Protein AF-A0A7X0E1G6-F1 (afdb_monomer)

Radius of gyration: 12.81 Å; Cα contacts (8 Å, |Δi|>4): 187; chains: 1; bounding box: 29×37×30 Å

Foldseek 3Di:
DKWKWFFADWDADVPPAIKTKIFTPDPPDDDAADQQKDKQNFGWDSDKDQDQDADPVRHGRPRIIMIHGPDHDDVPPDDGRDMIMTDHDPD

Sequence (91 aa):
MELTFEIMHVFHLHNRGQFILARLLDDGLDFELKDSAELGGIPIYNYIDMPRLLDDNNEQRLDVFIFRPLKPMQEGSFAQGQRVELILPNK

Nearest PDB structures (foldseek):
  1jny-assembly1_A  TM=6.053E-01  e=1.363E-01  Saccharolobus solfataricus
  2b7c-assembly1_A  TM=6.031E-01  e=2.104E-01  Saccharomyces cerevisiae
  5lzd-assembly1_z  TM=5.459E-01  e=4.035E-01  Escherichia coli
  4c0s-assembly1_A  TM=6.364E-01  e=1.747E+00  Oryctolagus cuniculus
  2cnd-assembly1_A  TM=4.771E-01  e=5.014E-01  Zea mays

Secondary structure (DSSP, 8-state):
-EEEEEEEEEEEETTTEEEEEEEE-STT------TT-EETTEEEEEEEE----B-TTS-B-TTEEEEEESSPPPTTSS-TT-EEEEE----

Solvent-accessible surface area (backbone atoms only — not comparable to full-atom values): 5448 Å² total; per-residue (Å²): 84,78,44,47,28,32,29,64,44,77,50,72,46,90,98,74,45,60,37,37,35,30,31,58,67,59,82,93,65,88,84,76,80,42,81,78,19,22,50,64,84,40,51,30,47,74,45,77,44,72,57,98,42,64,47,99,84,72,44,76,42,84,49,38,37,37,38,32,56,68,58,91,75,61,89,76,76,71,54,71,72,38,75,35,44,37,44,39,73,80,127

Mean predicted aligned error: 3.95 Å

Structure (mmCIF, N/CA/C/O backbone):
data_AF-A0A7X0E1G6-F1
#
_entry.id   AF-A0A7X0E1G6-F1
#
loop_
_atom_site.group_PDB
_atom_site.id
_atom_site.type_symbol
_atom_site.label_atom_id
_atom_site.label_alt_id
_atom_site.label_comp_id
_atom_site.label_asym_id
_atom_site.label_entity_id
_atom_site.label_seq_id
_atom_site.pdbx_PDB_ins_code
_atom_site.Cartn_x
_atom_site.Cartn_y
_atom_site.Cartn_z
_atom_site.occupancy
_atom_site.B_iso_or_equiv
_atom_site.auth_seq_id
_atom_site.auth_comp_id
_atom_site.auth_asym_id
_atom_site.auth_atom_id
_atom_site.pdbx_PDB_model_num
ATOM 1 N N . MET A 1 1 ? -4.966 12.809 5.112 1.00 87.44 1 MET A N 1
ATOM 2 C CA . MET A 1 1 ? -5.155 11.695 6.075 1.00 87.44 1 MET A CA 1
ATOM 3 C C . MET A 1 1 ? -3.877 10.881 6.101 1.00 87.44 1 MET A C 1
ATOM 5 O O . MET A 1 1 ? -3.222 10.818 5.069 1.00 87.44 1 MET A O 1
ATOM 9 N N . GLU A 1 2 ? -3.522 10.315 7.247 1.00 91.62 2 GLU A N 1
ATOM 10 C CA . GLU A 1 2 ? -2.303 9.527 7.434 1.00 91.62 2 GLU A CA 1
ATOM 11 C C . GLU A 1 2 ? -2.686 8.163 8.007 1.00 91.62 2 GLU A C 1
ATOM 13 O O . GLU A 1 2 ? -3.519 8.104 8.911 1.00 91.6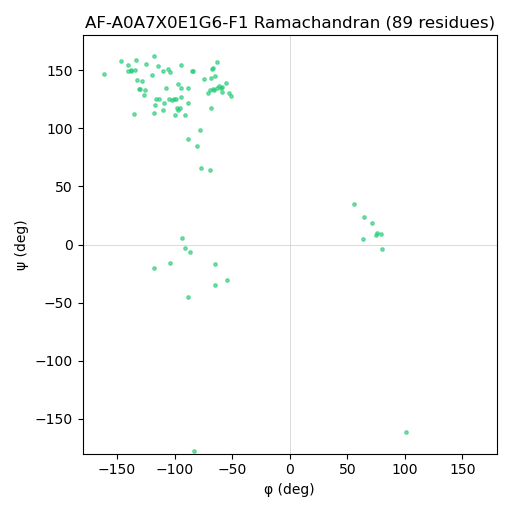2 2 GLU A O 1
ATOM 18 N N . LEU A 1 3 ? -2.141 7.095 7.426 1.00 94.88 3 LEU A N 1
ATOM 19 C CA . LEU A 1 3 ? -2.364 5.712 7.848 1.00 94.88 3 LEU A CA 1
ATOM 20 C C . LEU A 1 3 ? -1.029 4.985 7.945 1.00 94.88 3 LEU A C 1
ATOM 22 O O . LEU A 1 3 ? -0.164 5.148 7.090 1.00 94.88 3 LEU A O 1
ATOM 26 N N . THR A 1 4 ? -0.874 4.135 8.942 1.00 96.94 4 THR A N 1
ATOM 27 C CA . THR A 1 4 ? 0.341 3.383 9.212 1.00 96.94 4 THR A CA 1
ATOM 28 C C . THR A 1 4 ? 0.260 2.013 8.566 1.00 96.94 4 THR A C 1
ATOM 30 O O . THR A 1 4 ? -0.657 1.232 8.817 1.00 96.94 4 THR A O 1
ATOM 33 N N . PHE A 1 5 ? 1.279 1.687 7.783 1.00 97.00 5 PHE A N 1
ATOM 34 C CA . PHE A 1 5 ? 1.451 0.389 7.159 1.00 97.00 5 PHE A CA 1
ATOM 35 C C . PHE A 1 5 ? 2.753 -0.268 7.611 1.00 97.00 5 PHE A C 1
ATOM 37 O O . PHE A 1 5 ? 3.767 0.396 7.804 1.00 97.00 5 PHE A O 1
ATOM 44 N N . GLU A 1 6 ? 2.751 -1.590 7.725 1.00 97.62 6 GLU A N 1
ATOM 45 C CA . GLU A 1 6 ? 3.948 -2.412 7.852 1.00 97.62 6 GLU A CA 1
ATOM 46 C C . GLU A 1 6 ? 4.266 -3.075 6.513 1.00 97.62 6 GLU A C 1
ATOM 48 O O . GLU A 1 6 ? 3.440 -3.789 5.941 1.00 97.62 6 GLU A O 1
ATOM 53 N N . ILE A 1 7 ? 5.478 -2.868 6.009 1.00 98.00 7 ILE A N 1
ATOM 54 C CA . ILE A 1 7 ? 5.940 -3.493 4.776 1.00 98.00 7 ILE A CA 1
ATOM 55 C C . ILE A 1 7 ? 6.107 -4.992 5.007 1.00 98.00 7 ILE A C 1
ATOM 57 O O . ILE A 1 7 ? 6.949 -5.431 5.787 1.00 98.00 7 ILE A O 1
ATOM 61 N N . MET A 1 8 ? 5.339 -5.793 4.278 1.00 96.88 8 MET A N 1
ATOM 62 C CA . MET A 1 8 ? 5.467 -7.246 4.309 1.00 96.88 8 MET A CA 1
ATOM 63 C C . MET A 1 8 ? 6.487 -7.719 3.281 1.00 96.88 8 MET A C 1
ATOM 65 O O . MET A 1 8 ? 7.327 -8.564 3.579 1.00 96.88 8 MET A O 1
ATOM 69 N N . HIS A 1 9 ? 6.413 -7.186 2.059 1.00 95.56 9 HIS A N 1
ATOM 70 C CA . HIS A 1 9 ? 7.289 -7.608 0.976 1.00 95.56 9 HIS A CA 1
ATOM 71 C C . HIS A 1 9 ? 7.337 -6.581 -0.158 1.00 95.56 9 HIS A C 1
ATOM 73 O O . HIS A 1 9 ? 6.331 -5.955 -0.482 1.00 95.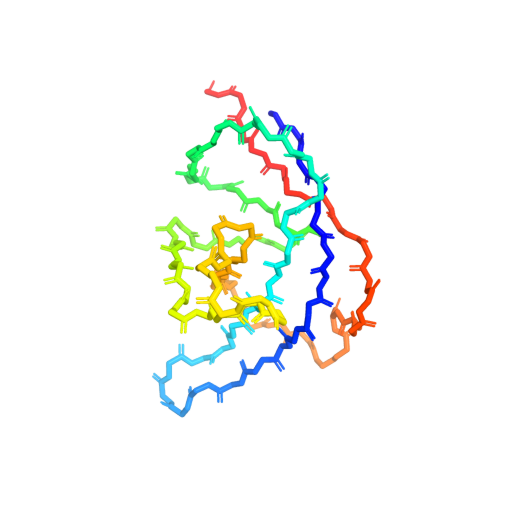56 9 HIS A O 1
ATOM 79 N N . VAL A 1 10 ? 8.487 -6.460 -0.820 1.00 95.31 10 VAL A N 1
ATOM 80 C CA . VAL A 1 10 ? 8.614 -5.744 -2.096 1.00 95.31 10 VAL A CA 1
ATOM 81 C C . VAL A 1 10 ? 9.018 -6.757 -3.150 1.00 95.31 10 VAL A C 1
ATOM 83 O O . VAL A 1 10 ? 10.018 -7.451 -2.990 1.00 95.31 10 VAL A O 1
ATOM 86 N N . PHE A 1 11 ? 8.248 -6.844 -4.230 1.00 93.88 11 PHE A N 1
ATOM 87 C CA . PHE A 1 11 ? 8.484 -7.817 -5.293 1.00 93.88 11 PHE A CA 1
ATOM 88 C C . PHE A 1 11 ? 8.408 -7.174 -6.672 1.00 93.88 11 PHE A C 1
ATOM 90 O O . PHE A 1 11 ? 7.821 -6.109 -6.866 1.00 93.88 11 PHE A O 1
ATOM 97 N N . HIS A 1 12 ? 9.025 -7.836 -7.648 1.00 93.75 12 HIS A N 1
ATOM 98 C CA . HIS A 1 12 ? 9.020 -7.415 -9.040 1.00 93.75 12 HIS A CA 1
ATOM 99 C C . HIS A 1 12 ? 8.254 -8.431 -9.883 1.00 93.75 12 HIS A C 1
ATOM 101 O O . HIS A 1 12 ? 8.582 -9.616 -9.894 1.00 93.75 12 HIS A O 1
ATOM 107 N N . LEU A 1 13 ? 7.256 -7.961 -10.627 1.00 91.12 13 L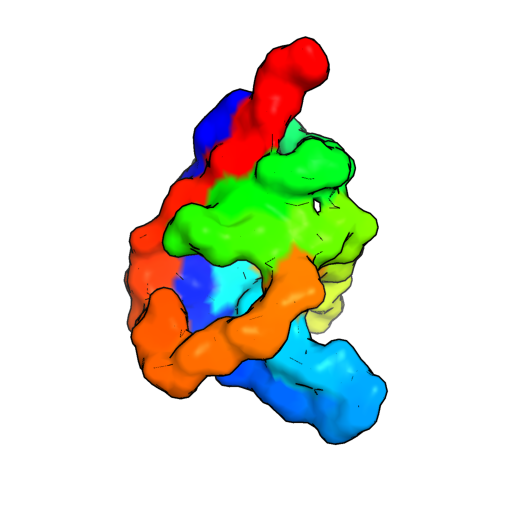EU A N 1
ATOM 108 C CA . LEU A 1 13 ? 6.585 -8.764 -11.639 1.00 91.12 13 LEU A CA 1
ATOM 109 C C . LEU A 1 13 ? 7.161 -8.419 -13.009 1.00 91.12 13 LEU A C 1
ATOM 111 O O . LEU A 1 13 ? 7.144 -7.257 -13.429 1.00 91.12 13 LEU A O 1
ATOM 115 N N . HIS A 1 14 ? 7.634 -9.446 -13.716 1.00 88.62 14 HIS A N 1
ATOM 116 C CA . HIS A 1 14 ? 8.202 -9.306 -15.052 1.00 88.62 14 HIS A CA 1
ATOM 117 C C . HIS A 1 14 ? 7.239 -8.529 -15.969 1.00 88.62 14 HIS A C 1
ATOM 119 O O . HIS A 1 14 ? 6.048 -8.840 -16.044 1.00 88.62 14 HIS A O 1
ATOM 125 N N . ASN A 1 15 ? 7.747 -7.483 -16.629 1.00 88.94 15 ASN 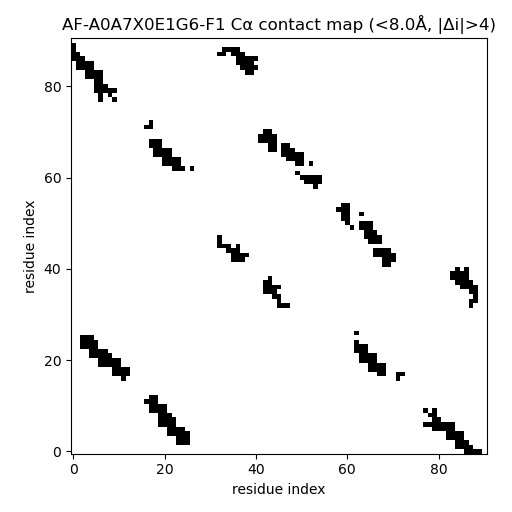A N 1
ATOM 126 C CA . ASN A 1 15 ? 7.004 -6.545 -17.490 1.00 88.94 15 ASN A CA 1
ATOM 127 C C . ASN A 1 15 ? 5.915 -5.686 -16.814 1.00 88.94 15 ASN 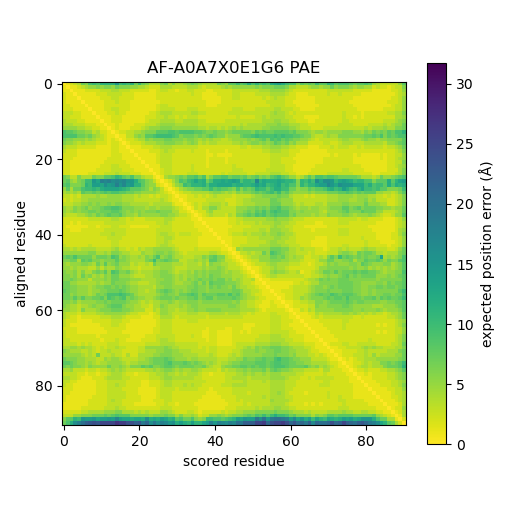A C 1
ATOM 129 O O . ASN A 1 15 ? 5.225 -4.940 -17.506 1.00 88.94 15 ASN A O 1
ATOM 133 N N . ARG A 1 16 ? 5.744 -5.744 -15.486 1.00 87.75 16 ARG A N 1
ATOM 134 C CA . ARG A 1 16 ? 4.753 -4.922 -14.757 1.00 87.75 16 ARG A CA 1
ATOM 135 C C . ARG A 1 16 ? 5.374 -3.960 -13.746 1.00 87.75 16 ARG A C 1
ATOM 137 O O . ARG A 1 16 ? 4.752 -2.945 -13.424 1.00 87.75 16 ARG A O 1
ATOM 144 N N . GLY A 1 17 ? 6.608 -4.225 -13.323 1.00 92.31 17 GLY A N 1
ATOM 145 C CA . GLY A 1 17 ? 7.368 -3.363 -12.423 1.00 92.31 17 GLY A CA 1
ATOM 146 C C . GLY A 1 17 ? 7.360 -3.855 -10.979 1.00 92.31 17 GLY A C 1
ATOM 147 O O . GLY A 1 17 ? 7.117 -5.031 -10.709 1.00 92.31 17 GLY A O 1
ATOM 148 N N . GLN A 1 18 ? 7.690 -2.946 -10.063 1.00 94.81 18 GLN A N 1
ATOM 149 C CA . GLN A 1 18 ? 7.742 -3.216 -8.628 1.00 94.81 18 GLN A CA 1
ATOM 150 C C . GLN A 1 18 ? 6.361 -3.061 -7.989 1.00 94.81 18 GLN A C 1
ATOM 152 O O . GLN A 1 18 ? 5.554 -2.246 -8.433 1.00 94.81 18 GLN A O 1
ATOM 157 N N . PHE A 1 19 ? 6.124 -3.831 -6.935 1.00 95.81 19 PHE A N 1
ATOM 158 C CA . PHE A 1 19 ? 4.925 -3.797 -6.111 1.00 95.81 19 PHE A CA 1
ATOM 159 C C . PHE A 1 19 ? 5.314 -3.902 -4.641 1.00 95.81 19 PHE A C 1
ATOM 161 O O . PHE A 1 19 ? 6.320 -4.527 -4.295 1.00 95.81 19 PHE A O 1
ATOM 168 N N . ILE A 1 20 ? 4.508 -3.278 -3.791 1.00 96.94 20 ILE A N 1
ATOM 169 C CA . ILE A 1 20 ? 4.714 -3.214 -2.348 1.00 96.94 20 ILE A CA 1
ATOM 170 C C . ILE A 1 20 ? 3.520 -3.897 -1.697 1.00 96.94 20 ILE A C 1
ATOM 172 O O . ILE A 1 20 ? 2.401 -3.409 -1.806 1.00 96.94 20 ILE A O 1
ATOM 176 N N . LEU A 1 21 ? 3.757 -5.028 -1.046 1.00 96.75 21 LEU A N 1
ATOM 177 C CA . LEU A 1 21 ? 2.787 -5.684 -0.182 1.00 96.75 21 LEU A CA 1
ATOM 178 C C . LEU A 1 21 ? 2.949 -5.116 1.226 1.00 96.75 21 LEU A C 1
ATOM 180 O O . LEU A 1 21 ? 4.034 -5.217 1.808 1.00 96.75 21 LEU A O 1
ATOM 184 N N . ALA A 1 22 ? 1.887 -4.542 1.774 1.00 96.88 22 ALA A N 1
ATOM 185 C CA . ALA A 1 22 ? 1.915 -3.942 3.096 1.00 96.88 22 ALA A CA 1
ATOM 186 C C . ALA A 1 22 ? 0.630 -4.225 3.875 1.00 96.88 22 ALA A C 1
ATOM 188 O O . ALA A 1 22 ? -0.446 -4.369 3.299 1.00 96.88 22 ALA A O 1
ATOM 189 N N . ARG A 1 23 ? 0.767 -4.301 5.195 1.00 95.56 23 ARG A N 1
ATOM 190 C CA . ARG A 1 23 ? -0.319 -4.499 6.149 1.00 95.56 23 ARG A CA 1
ATOM 191 C C . ARG A 1 23 ? -0.693 -3.167 6.789 1.00 95.56 23 ARG A C 1
ATOM 193 O O . ARG A 1 23 ? 0.180 -2.538 7.373 1.00 95.56 23 ARG A O 1
ATOM 200 N N . LEU A 1 24 ? -1.954 -2.766 6.724 1.00 95.25 24 LEU A N 1
ATOM 201 C CA . LEU A 1 24 ? -2.507 -1.653 7.491 1.00 95.25 24 LEU A CA 1
ATOM 202 C C . LEU A 1 24 ? -2.475 -1.996 8.987 1.00 95.25 24 LEU A C 1
ATOM 204 O O . LEU A 1 24 ? -2.849 -3.099 9.374 1.00 95.25 24 LEU A O 1
ATOM 208 N N . LEU A 1 25 ? -2.003 -1.065 9.815 1.00 94.69 25 LEU A N 1
ATOM 209 C CA . LEU A 1 25 ? -1.955 -1.217 11.274 1.00 94.69 25 LEU A CA 1
ATOM 210 C C . LEU A 1 25 ? -3.053 -0.427 11.996 1.00 94.69 25 LEU A C 1
ATOM 212 O O . LEU A 1 25 ? -3.297 -0.676 13.174 1.00 94.69 25 LEU A O 1
ATOM 216 N N . ASP A 1 26 ? -3.687 0.528 11.315 1.00 88.25 26 ASP A N 1
ATOM 217 C CA . ASP A 1 26 ? -4.788 1.310 11.873 1.00 88.25 26 ASP A CA 1
ATOM 218 C C . ASP A 1 26 ? -6.122 0.602 11.617 1.00 88.25 26 ASP A C 1
ATOM 220 O O . ASP A 1 26 ? -6.770 0.790 10.584 1.00 88.25 26 ASP A O 1
ATOM 224 N N . ASP A 1 27 ? -6.519 -0.240 12.569 1.00 74.31 27 ASP A N 1
ATOM 225 C CA . ASP A 1 27 ? -7.773 -0.988 12.506 1.00 74.31 27 ASP A CA 1
ATOM 226 C C . ASP A 1 27 ? -8.995 -0.055 12.408 1.00 74.31 27 ASP A C 1
ATOM 228 O O . ASP A 1 27 ? -9.135 0.920 13.150 1.00 74.31 27 ASP A O 1
ATOM 232 N N . GLY A 1 28 ? -9.930 -0.398 11.517 1.00 70.25 28 GLY A N 1
ATOM 233 C CA . GLY A 1 28 ? -11.242 0.251 11.423 1.00 70.25 28 GLY A CA 1
ATOM 234 C C . GLY A 1 28 ? -11.275 1.600 10.696 1.00 70.25 28 GLY A C 1
ATOM 235 O O . GLY A 1 28 ? -12.310 2.267 10.735 1.00 70.25 28 GLY A O 1
ATOM 236 N N . LEU A 1 29 ? -10.185 2.009 10.036 1.00 78.25 29 LEU A N 1
ATOM 237 C CA . LEU A 1 29 ? -10.171 3.202 9.189 1.00 78.25 29 LEU A CA 1
ATOM 238 C C . LEU A 1 29 ? -10.372 2.849 7.714 1.00 78.25 29 LEU A C 1
ATOM 240 O O . LEU A 1 29 ? -9.518 2.236 7.075 1.00 78.25 29 LEU A O 1
ATOM 244 N N . ASP A 1 30 ? -11.489 3.314 7.160 1.00 84.25 30 ASP A N 1
ATOM 245 C CA . ASP A 1 30 ? -11.728 3.280 5.722 1.00 84.25 30 ASP A CA 1
ATOM 246 C C . ASP A 1 30 ? -10.885 4.343 5.012 1.00 84.25 30 ASP A C 1
ATOM 248 O O . ASP A 1 30 ? -10.735 5.477 5.482 1.00 84.25 30 ASP A O 1
ATOM 252 N N . PHE A 1 31 ? -10.378 4.003 3.828 1.00 89.50 31 PHE A N 1
ATOM 253 C CA . PHE A 1 31 ? -9.659 4.951 2.992 1.00 89.50 31 PHE A CA 1
ATOM 254 C C . PHE A 1 31 ? -9.859 4.708 1.506 1.00 89.50 31 PHE A C 1
ATOM 256 O O . PHE A 1 31 ? -10.186 3.616 1.051 1.00 89.50 31 PHE A O 1
ATOM 263 N N . GLU A 1 32 ? -9.620 5.766 0.742 1.00 88.69 32 GLU A N 1
ATOM 264 C CA . GLU A 1 32 ? -9.630 5.751 -0.712 1.00 88.69 32 GLU A CA 1
ATOM 265 C C . GLU A 1 32 ? -8.296 6.323 -1.194 1.00 88.69 32 GLU A C 1
ATOM 267 O O . GLU A 1 32 ? -7.885 7.407 -0.757 1.00 88.69 32 GLU A O 1
ATOM 272 N N . LEU A 1 33 ? -7.613 5.602 -2.087 1.00 89.06 33 LEU A N 1
ATOM 273 C CA . LEU A 1 33 ? -6.440 6.144 -2.760 1.00 89.06 33 LEU A CA 1
ATOM 274 C C . LEU A 1 33 ? -6.866 7.254 -3.722 1.00 89.06 33 LEU A C 1
ATOM 276 O O . LEU A 1 33 ? -7.789 7.108 -4.522 1.00 89.06 33 LEU A O 1
ATOM 280 N N . LYS A 1 34 ? -6.152 8.373 -3.652 1.00 86.94 34 LYS A N 1
ATOM 281 C CA . LYS A 1 34 ? -6.321 9.515 -4.550 1.00 86.94 34 LYS A CA 1
ATOM 282 C C . LYS A 1 34 ? -5.039 9.745 -5.329 1.00 86.94 34 LYS A C 1
ATOM 284 O O . LYS A 1 34 ? -3.968 9.284 -4.930 1.00 86.94 34 LYS A O 1
ATOM 289 N N . ASP A 1 35 ? -5.150 10.493 -6.419 1.00 85.06 35 ASP A N 1
ATOM 290 C CA . ASP A 1 35 ? -3.978 10.963 -7.148 1.00 85.06 35 ASP A CA 1
ATOM 291 C C . ASP A 1 35 ? -3.045 11.721 -6.198 1.00 85.06 35 ASP A C 1
ATOM 293 O O . ASP A 1 35 ? -3.498 12.510 -5.369 1.00 85.06 35 ASP A O 1
ATOM 297 N N . SER A 1 36 ? -1.737 11.504 -6.342 1.00 88.94 36 SER A N 1
ATOM 298 C CA . SER A 1 36 ? -0.693 12.059 -5.460 1.00 88.94 36 SER A CA 1
ATOM 299 C C . SER A 1 36 ? -0.624 11.448 -4.053 1.00 88.94 36 SER A C 1
ATOM 301 O O . SER A 1 36 ? -0.037 12.055 -3.163 1.00 88.94 36 SER A O 1
ATOM 303 N N . ALA A 1 37 ? -1.196 10.261 -3.830 1.00 94.06 37 ALA A N 1
ATOM 304 C CA . ALA A 1 37 ? -0.916 9.494 -2.618 1.00 94.06 37 ALA A CA 1
ATOM 305 C C . ALA A 1 37 ? 0.556 9.046 -2.563 1.00 94.06 37 ALA A C 1
ATOM 307 O O . ALA A 1 37 ? 1.158 8.698 -3.587 1.00 94.06 37 ALA A O 1
ATOM 308 N N . GLU A 1 38 ? 1.120 9.013 -1.357 1.00 95.81 38 GLU A N 1
ATOM 309 C CA . GLU A 1 38 ? 2.507 8.608 -1.115 1.00 95.81 38 GLU A CA 1
ATOM 310 C C . GLU A 1 38 ? 2.584 7.576 0.008 1.00 95.81 38 GLU A C 1
ATOM 312 O O . GLU A 1 38 ? 1.983 7.767 1.059 1.00 95.81 38 GLU A O 1
ATOM 317 N N . LEU A 1 39 ? 3.352 6.503 -0.190 1.00 96.38 39 LEU A N 1
ATOM 318 C CA . LEU A 1 39 ? 3.646 5.504 0.837 1.00 96.38 39 LEU A CA 1
ATOM 319 C C . LEU A 1 39 ? 5.117 5.626 1.236 1.00 96.38 39 LEU A C 1
ATOM 321 O O . LEU A 1 39 ? 5.994 5.425 0.400 1.00 96.38 39 LEU A O 1
ATOM 325 N N . GLY A 1 40 ? 5.403 5.984 2.487 1.00 95.44 40 GLY A N 1
ATOM 326 C CA . GLY A 1 40 ? 6.768 6.210 2.972 1.00 95.44 40 GLY A CA 1
ATOM 327 C C . GLY A 1 40 ? 7.532 7.259 2.155 1.00 95.44 40 GLY A C 1
ATOM 328 O O . GLY A 1 40 ? 8.724 7.090 1.906 1.00 95.44 40 GLY A O 1
ATOM 329 N N . GLY A 1 41 ? 6.834 8.291 1.668 1.00 94.69 41 GLY A N 1
ATOM 330 C CA . GLY A 1 41 ? 7.386 9.320 0.777 1.00 94.69 41 GLY A CA 1
ATOM 331 C C . GLY A 1 41 ? 7.605 8.871 -0.674 1.00 94.69 41 GLY A C 1
ATOM 332 O O . GLY A 1 41 ? 8.212 9.598 -1.460 1.00 94.69 41 GLY A O 1
ATOM 333 N N . ILE A 1 42 ? 7.143 7.675 -1.057 1.00 95.19 42 ILE A N 1
ATOM 334 C CA . ILE A 1 42 ? 7.173 7.196 -2.441 1.00 95.19 42 ILE A CA 1
ATOM 335 C C . ILE A 1 42 ? 5.802 7.427 -3.076 1.00 95.19 42 ILE A C 1
ATOM 337 O O . ILE A 1 42 ? 4.829 6.806 -2.643 1.00 95.19 42 ILE A O 1
ATOM 341 N N . PRO A 1 43 ? 5.705 8.248 -4.137 1.00 95.00 43 PRO A N 1
ATOM 342 C CA . PRO A 1 43 ? 4.463 8.414 -4.875 1.00 95.00 43 PRO A CA 1
ATOM 343 C C . PRO A 1 43 ? 3.989 7.082 -5.444 1.00 95.00 43 PRO A C 1
ATOM 345 O O . PRO A 1 43 ? 4.758 6.368 -6.096 1.00 95.00 43 PRO A O 1
ATOM 348 N N . ILE A 1 44 ? 2.718 6.765 -5.232 1.00 95.31 44 ILE A N 1
ATOM 349 C CA . ILE A 1 44 ? 2.075 5.547 -5.724 1.00 95.31 44 ILE A CA 1
ATOM 350 C C . ILE A 1 44 ? 0.996 5.892 -6.751 1.00 95.31 44 ILE A C 1
ATOM 352 O O . ILE A 1 44 ? 0.435 6.987 -6.763 1.00 95.31 44 ILE A O 1
ATOM 356 N N . TYR A 1 45 ? 0.719 4.957 -7.657 1.00 91.44 45 TYR A N 1
ATOM 357 C CA . TYR A 1 45 ? -0.465 5.042 -8.506 1.00 91.44 45 TYR A CA 1
ATOM 358 C C . TYR A 1 45 ? -1.724 4.978 -7.635 1.00 91.44 45 TYR A C 1
ATOM 360 O O . TYR A 1 45 ? -1.705 4.360 -6.569 1.00 91.44 45 TYR A O 1
ATOM 368 N N . ASN A 1 46 ? -2.842 5.505 -8.145 1.00 88.00 46 ASN A N 1
ATOM 369 C CA . ASN A 1 46 ? -4.172 5.148 -7.651 1.00 88.00 46 ASN A CA 1
ATOM 370 C C . ASN A 1 46 ? -4.506 3.692 -8.045 1.00 88.00 46 ASN A C 1
ATOM 372 O O . ASN A 1 46 ? -5.345 3.407 -8.897 1.00 88.00 46 ASN A O 1
ATOM 376 N N . TYR A 1 47 ? -3.717 2.774 -7.501 1.00 83.94 47 TYR A N 1
ATOM 377 C CA . TYR A 1 47 ? -3.775 1.340 -7.682 1.00 83.94 47 TYR A CA 1
ATOM 378 C C . TYR A 1 47 ? -3.615 0.733 -6.298 1.00 83.94 47 TYR A C 1
ATOM 380 O O . TYR A 1 47 ? -2.544 0.819 -5.691 1.00 83.94 47 TYR A O 1
ATOM 388 N N . ILE A 1 48 ? -4.689 0.115 -5.835 1.00 86.56 48 ILE A N 1
ATOM 389 C CA . ILE A 1 48 ? -4.701 -0.725 -4.654 1.00 86.56 48 ILE A CA 1
ATOM 390 C C . ILE A 1 48 ? -5.376 -2.031 -5.024 1.00 86.56 48 ILE A C 1
ATOM 392 O O . ILE A 1 48 ? -6.408 -2.038 -5.695 1.00 86.56 48 ILE A O 1
ATOM 396 N N . ASP A 1 49 ? -4.763 -3.130 -4.618 1.00 88.69 49 ASP A N 1
ATOM 397 C CA . ASP A 1 49 ? -5.344 -4.457 -4.761 1.00 88.69 49 ASP A CA 1
ATOM 398 C C . ASP A 1 49 ? -5.303 -5.169 -3.411 1.00 88.69 49 ASP A C 1
ATOM 400 O O . ASP A 1 49 ? -4.328 -5.037 -2.665 1.00 88.69 49 ASP A O 1
ATOM 404 N N . MET A 1 50 ? -6.365 -5.904 -3.096 1.00 88.75 50 MET A N 1
ATOM 405 C CA . MET A 1 50 ? -6.452 -6.717 -1.887 1.00 88.75 50 MET A CA 1
ATOM 406 C C . MET A 1 50 ? -6.145 -8.167 -2.268 1.00 88.75 50 MET A C 1
ATOM 408 O O . MET A 1 50 ? -6.925 -8.797 -2.991 1.00 88.75 50 MET A O 1
ATOM 412 N N . PRO A 1 51 ? -5.010 -8.728 -1.822 1.00 87.44 51 PRO A N 1
ATOM 413 C CA . PRO A 1 51 ? -4.671 -10.102 -2.124 1.00 87.44 51 PRO A CA 1
ATOM 414 C C . PRO A 1 51 ? -5.639 -11.062 -1.426 1.00 87.44 51 PRO A C 1
ATOM 416 O O . PRO A 1 51 ? -6.126 -10.812 -0.327 1.00 87.44 51 PRO A O 1
ATOM 419 N N . ARG A 1 52 ? -5.851 -12.233 -2.033 1.00 88.69 52 ARG A N 1
ATOM 420 C CA . ARG A 1 52 ? -6.562 -13.355 -1.399 1.00 88.69 52 ARG A CA 1
ATOM 421 C C . ARG A 1 52 ? -5.642 -14.068 -0.409 1.00 88.69 52 ARG A C 1
ATOM 423 O O . ARG A 1 52 ? -5.224 -15.197 -0.657 1.00 88.69 52 ARG A O 1
ATOM 430 N N . LEU A 1 53 ? -5.269 -13.375 0.661 1.00 89.50 53 LEU A N 1
ATOM 431 C CA . LEU A 1 53 ? -4.433 -13.915 1.724 1.00 89.50 53 LEU A CA 1
ATOM 432 C C . LEU A 1 53 ? -5.322 -14.391 2.875 1.00 89.50 53 LEU A C 1
ATOM 434 O O . LEU A 1 53 ? -6.296 -13.722 3.221 1.00 89.50 53 LEU A O 1
ATOM 438 N N . LEU A 1 54 ? -4.990 -15.549 3.441 1.00 91.31 54 LEU A N 1
ATOM 439 C CA . LEU A 1 54 ? -5.635 -16.062 4.644 1.00 91.31 54 LEU A CA 1
ATOM 440 C C . LEU A 1 54 ? -4.712 -15.873 5.849 1.00 91.31 54 LEU A C 1
ATOM 442 O O . LEU A 1 54 ? -3.488 -15.876 5.698 1.00 91.31 54 LEU A O 1
ATOM 446 N N . ASP A 1 55 ? -5.300 -15.666 7.018 1.00 89.62 55 ASP A N 1
ATOM 447 C CA . ASP A 1 55 ? -4.599 -15.639 8.296 1.00 89.62 55 ASP A CA 1
ATOM 448 C C . ASP A 1 55 ? -4.397 -17.061 8.859 1.00 89.62 55 ASP A C 1
ATOM 450 O O . ASP A 1 55 ? -4.774 -18.059 8.236 1.00 89.62 55 ASP A O 1
ATOM 454 N N . ASP A 1 56 ? -3.806 -17.163 10.053 1.00 90.88 56 ASP A N 1
ATOM 455 C CA . ASP A 1 56 ? -3.568 -18.452 10.722 1.00 90.88 56 ASP A CA 1
ATOM 456 C C . ASP A 1 56 ? -4.871 -19.178 11.115 1.00 90.88 56 ASP A C 1
ATOM 458 O O . ASP A 1 56 ? -4.863 -20.387 11.355 1.00 90.88 56 ASP A O 1
ATOM 462 N N . ASN A 1 57 ? -6.000 -18.463 11.142 1.00 93.31 57 ASN A N 1
ATOM 463 C CA . ASN A 1 57 ? -7.335 -18.996 11.403 1.00 93.31 57 ASN A CA 1
ATOM 464 C C . ASN A 1 57 ? -8.091 -19.352 10.113 1.00 93.31 57 ASN A C 1
ATOM 466 O O . ASN A 1 57 ? -9.253 -19.757 10.176 1.00 93.31 57 ASN A O 1
ATOM 470 N N . ASN A 1 58 ? -7.439 -19.248 8.949 1.00 91.06 58 ASN A N 1
ATOM 471 C CA . ASN A 1 58 ? -8.030 -19.475 7.633 1.00 91.06 58 ASN A CA 1
ATOM 472 C C . ASN A 1 58 ? -9.133 -18.449 7.268 1.00 91.06 58 ASN A C 1
ATOM 474 O O . ASN A 1 58 ? -9.991 -18.723 6.423 1.00 91.06 58 ASN A O 1
ATOM 478 N N . GLU A 1 59 ? -9.095 -17.263 7.879 1.00 91.88 59 GLU A N 1
ATOM 479 C CA . GLU A 1 59 ? -9.945 -16.108 7.582 1.00 91.88 59 GLU A CA 1
ATOM 480 C C . GLU A 1 59 ? -9.252 -15.156 6.601 1.00 91.88 59 GLU A C 1
ATOM 482 O O . GLU A 1 59 ? -8.028 -15.119 6.499 1.00 91.88 59 GLU A O 1
ATOM 487 N N . GLN A 1 60 ? -10.023 -14.380 5.835 1.00 90.00 60 GLN A N 1
ATOM 488 C CA . GLN A 1 60 ? -9.447 -13.444 4.864 1.00 90.00 60 GLN A CA 1
ATOM 489 C C . GLN A 1 60 ? -8.769 -12.258 5.557 1.00 90.00 60 GLN A C 1
ATOM 491 O O . GLN A 1 60 ? -9.372 -11.571 6.377 1.00 90.00 60 GLN A O 1
ATOM 496 N N . ARG A 1 61 ? -7.531 -11.973 5.149 1.00 90.06 61 ARG A N 1
ATOM 497 C CA . ARG A 1 61 ? -6.765 -10.793 5.563 1.00 90.06 61 ARG A CA 1
ATOM 498 C C . ARG A 1 61 ? -7.241 -9.568 4.789 1.00 90.06 61 ARG A C 1
ATOM 500 O O . ARG A 1 61 ? -6.845 -9.358 3.645 1.00 90.06 61 ARG A O 1
ATOM 507 N N . LEU A 1 62 ? -8.104 -8.777 5.422 1.00 89.75 62 LEU A N 1
ATOM 508 C CA . LEU A 1 62 ? -8.634 -7.521 4.872 1.00 89.75 62 LEU A CA 1
ATOM 509 C C . LEU A 1 62 ? -7.735 -6.308 5.164 1.00 89.75 62 LEU A C 1
ATOM 511 O O . LEU A 1 62 ? -7.972 -5.218 4.660 1.00 89.75 62 LEU A O 1
ATOM 515 N N . ASP A 1 63 ? -6.699 -6.510 5.971 1.00 92.06 63 ASP A N 1
ATOM 516 C CA . ASP A 1 63 ? -5.697 -5.529 6.379 1.00 92.06 63 ASP A CA 1
ATOM 517 C C . ASP A 1 63 ? -4.481 -5.497 5.440 1.00 92.06 63 ASP A C 1
ATOM 519 O O . ASP A 1 63 ? -3.568 -4.709 5.656 1.00 92.06 63 ASP A O 1
ATOM 523 N N . VAL A 1 64 ? -4.412 -6.354 4.419 1.00 93.88 64 VAL A N 1
ATOM 524 C CA . VAL A 1 64 ? -3.247 -6.451 3.527 1.00 93.88 64 VAL A CA 1
ATOM 525 C C . VAL A 1 64 ? -3.569 -5.867 2.162 1.00 93.88 64 VAL A C 1
ATOM 527 O O . VAL A 1 64 ? -4.599 -6.162 1.566 1.00 93.88 64 VAL A O 1
ATOM 530 N N . PHE A 1 65 ? -2.647 -5.064 1.640 1.00 95.00 65 PHE A N 1
ATOM 531 C CA . PHE A 1 65 ? -2.829 -4.305 0.411 1.00 95.00 65 PHE A CA 1
ATOM 532 C C . PHE A 1 65 ? -1.572 -4.345 -0.458 1.00 95.00 65 PHE A C 1
ATOM 534 O O . PHE A 1 65 ? -0.446 -4.435 0.037 1.00 95.00 65 PHE A O 1
ATOM 541 N N . ILE A 1 66 ? -1.770 -4.265 -1.774 1.00 95.81 66 ILE A N 1
ATOM 542 C CA . ILE A 1 66 ? -0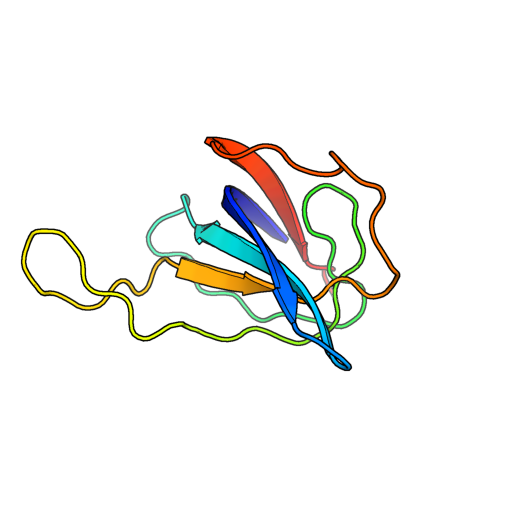.704 -4.139 -2.767 1.00 95.81 66 ILE A CA 1
ATOM 543 C C . ILE A 1 66 ? -0.730 -2.733 -3.358 1.00 95.81 66 ILE A C 1
ATOM 545 O O . ILE A 1 66 ? -1.707 -2.339 -3.994 1.00 95.81 66 ILE A O 1
ATOM 549 N N . PHE A 1 67 ? 0.388 -2.025 -3.231 1.00 96.06 67 PHE A N 1
ATOM 550 C CA . PHE A 1 67 ? 0.616 -0.719 -3.837 1.00 96.06 67 PHE A CA 1
ATOM 551 C C . PHE A 1 67 ? 1.574 -0.814 -5.020 1.00 96.06 67 PHE A C 1
ATOM 553 O O . PHE A 1 67 ? 2.478 -1.657 -5.059 1.00 96.06 67 PHE A O 1
ATOM 560 N N . ARG A 1 68 ? 1.404 0.097 -5.982 1.00 95.44 68 ARG A N 1
ATOM 561 C CA . ARG A 1 68 ? 2.304 0.239 -7.128 1.00 95.44 68 ARG A CA 1
ATOM 562 C C . ARG A 1 68 ? 2.972 1.617 -7.100 1.00 95.44 68 ARG A C 1
ATOM 564 O O . ARG A 1 68 ? 2.257 2.612 -7.198 1.00 95.44 68 ARG A O 1
ATOM 571 N N . PRO A 1 69 ? 4.309 1.708 -7.024 1.00 95.38 69 PRO A N 1
ATOM 572 C CA . PRO A 1 69 ? 5.012 2.982 -7.064 1.00 95.38 69 PRO A CA 1
ATOM 573 C C . PRO A 1 69 ? 4.900 3.620 -8.454 1.00 95.38 69 PRO A C 1
ATOM 575 O O . PRO A 1 69 ? 4.931 2.926 -9.473 1.00 95.38 69 PRO A O 1
ATOM 578 N N . LEU A 1 70 ? 4.789 4.950 -8.497 1.00 93.88 70 LEU A N 1
ATOM 579 C CA . LEU A 1 70 ? 4.660 5.738 -9.726 1.00 93.88 70 LEU A CA 1
ATOM 580 C C . LEU A 1 70 ? 5.921 5.647 -10.597 1.00 93.88 70 LEU A C 1
ATOM 582 O O . LEU A 1 70 ? 5.852 5.632 -11.828 1.00 93.88 70 LEU A O 1
ATOM 586 N N . LYS A 1 71 ? 7.078 5.568 -9.936 1.00 92.75 71 LYS A N 1
ATOM 587 C CA . LYS A 1 71 ? 8.412 5.463 -10.529 1.00 92.75 71 LYS A CA 1
ATOM 588 C C . LYS A 1 71 ? 9.128 4.228 -9.976 1.00 92.75 71 LYS A C 1
ATOM 590 O O . LYS A 1 71 ? 8.810 3.808 -8.865 1.00 92.75 71 LYS A O 1
ATOM 595 N N . PRO A 1 72 ? 10.102 3.660 -10.709 1.00 92.25 72 PRO A N 1
ATOM 596 C CA . PRO A 1 72 ? 10.951 2.609 -10.166 1.00 92.25 72 PRO A CA 1
ATOM 597 C C . PRO A 1 72 ? 11.590 3.049 -8.844 1.00 92.25 72 PRO A C 1
ATOM 599 O O . PRO A 1 72 ? 12.160 4.137 -8.754 1.00 92.25 72 PRO A O 1
ATOM 602 N N . MET A 1 73 ? 11.475 2.200 -7.830 1.00 94.06 73 MET A N 1
ATOM 603 C CA . MET A 1 73 ? 12.107 2.369 -6.529 1.00 94.06 73 MET A CA 1
ATOM 604 C C . MET A 1 73 ? 13.541 1.851 -6.575 1.00 94.06 73 MET A C 1
ATOM 606 O O . MET A 1 73 ? 13.844 0.891 -7.293 1.00 94.06 73 MET A O 1
ATOM 610 N N . GLN A 1 74 ? 14.405 2.462 -5.770 1.00 90.94 74 GLN A N 1
ATOM 611 C CA . GLN A 1 74 ? 15.757 1.965 -5.537 1.00 90.94 74 GLN A CA 1
ATOM 612 C C . GLN A 1 74 ? 15.687 0.626 -4.790 1.00 90.94 74 GLN A C 1
ATOM 614 O O . GLN A 1 74 ? 14.746 0.351 -4.038 1.00 90.94 74 GLN A O 1
ATOM 619 N N . GLU A 1 75 ? 16.692 -0.221 -4.987 1.00 85.81 75 GLU A N 1
ATOM 620 C CA . GLU A 1 75 ? 16.840 -1.403 -4.145 1.00 85.81 75 GLU A CA 1
ATOM 621 C C . GLU A 1 75 ? 17.004 -0.966 -2.681 1.00 85.81 75 GLU A C 1
ATOM 623 O O . GLU A 1 75 ? 17.710 -0.002 -2.386 1.00 85.81 75 GLU A O 1
ATOM 628 N N . GLY A 1 76 ? 16.295 -1.629 -1.764 1.00 88.25 76 GLY A N 1
ATOM 629 C CA . GLY A 1 76 ? 16.311 -1.267 -0.345 1.00 88.25 76 GLY A CA 1
ATOM 630 C C . GLY A 1 76 ? 15.492 -0.027 0.028 1.00 88.25 76 GLY A C 1
ATOM 631 O O . GLY A 1 76 ? 15.585 0.412 1.169 1.00 88.25 76 GLY A O 1
ATOM 632 N N . SER A 1 77 ? 14.661 0.524 -0.873 1.00 91.75 77 SER A N 1
ATOM 633 C CA . SER A 1 77 ? 13.716 1.600 -0.515 1.00 91.75 77 SER A CA 1
ATOM 634 C C . SER A 1 77 ? 12.798 1.229 0.652 1.00 91.75 77 SER A C 1
ATOM 636 O O . SER A 1 77 ? 12.426 2.106 1.426 1.00 91.75 77 SER A O 1
ATOM 638 N N . PHE A 1 78 ? 12.475 -0.060 0.795 1.00 96.00 78 PHE A N 1
ATOM 639 C CA . PHE A 1 78 ? 11.798 -0.589 1.970 1.00 96.00 78 PHE A CA 1
ATOM 640 C C . PHE A 1 78 ? 12.446 -1.877 2.471 1.00 96.00 78 PHE A C 1
ATOM 642 O O . PHE A 1 78 ? 12.953 -2.676 1.680 1.00 96.00 78 PHE A O 1
ATOM 649 N N . ALA A 1 79 ? 12.350 -2.103 3.780 1.00 95.50 79 ALA A N 1
ATOM 650 C CA . ALA A 1 79 ? 12.690 -3.360 4.436 1.00 95.50 79 ALA A CA 1
ATOM 651 C C . ALA A 1 79 ? 11.429 -4.073 4.949 1.00 95.50 79 ALA A C 1
ATOM 653 O O . ALA A 1 79 ? 10.455 -3.435 5.341 1.00 95.50 79 ALA A O 1
ATOM 654 N N . GLN A 1 80 ? 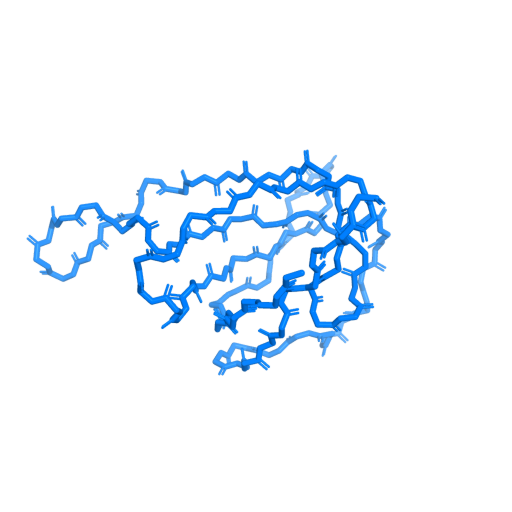11.445 -5.406 4.983 1.00 96.69 80 GLN A N 1
ATOM 655 C CA . GLN A 1 80 ? 10.369 -6.1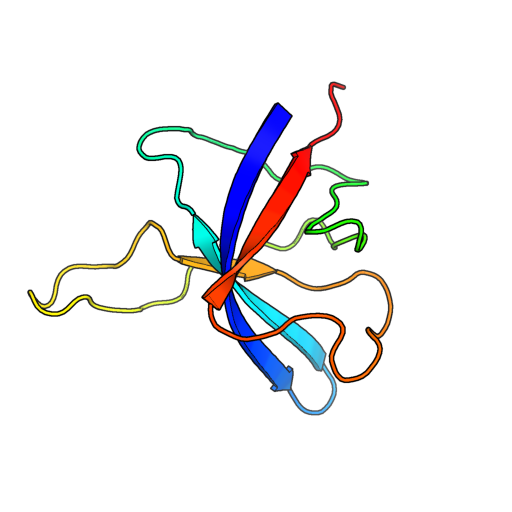78 5.610 1.00 96.69 80 GLN A CA 1
ATOM 656 C C . GLN A 1 80 ? 10.262 -5.838 7.108 1.00 96.69 80 GLN A C 1
ATOM 658 O O . GLN A 1 80 ? 11.272 -5.741 7.802 1.00 96.69 80 GLN A O 1
ATOM 663 N N . GLY A 1 81 ? 9.035 -5.656 7.598 1.00 97.44 81 GLY A N 1
ATOM 664 C CA . GLY A 1 81 ? 8.726 -5.209 8.959 1.00 97.44 81 GLY A CA 1
ATOM 665 C C . GLY A 1 81 ? 8.856 -3.697 9.172 1.00 97.44 81 GLY A C 1
ATOM 666 O O . GLY A 1 81 ? 8.557 -3.208 10.260 1.00 97.44 81 GLY A O 1
ATOM 667 N N . GLN A 1 82 ? 9.293 -2.934 8.164 1.00 97.88 82 GLN A N 1
ATOM 668 C CA . GLN A 1 82 ? 9.375 -1.480 8.265 1.00 97.88 82 GLN A CA 1
ATOM 669 C C . GLN A 1 82 ? 7.978 -0.873 8.377 1.00 97.88 82 GLN A C 1
ATOM 671 O O . GLN A 1 82 ? 7.096 -1.198 7.585 1.00 97.88 82 GLN A O 1
ATOM 676 N N . ARG A 1 83 ? 7.800 0.063 9.312 1.00 97.88 83 ARG A N 1
ATOM 677 C CA . ARG A 1 83 ? 6.594 0.891 9.392 1.00 97.88 83 ARG A CA 1
ATOM 678 C C . ARG A 1 83 ? 6.748 2.136 8.531 1.00 97.88 83 ARG A C 1
ATOM 680 O O . ARG A 1 83 ? 7.796 2.780 8.568 1.00 97.88 83 ARG A O 1
ATOM 687 N N . VAL A 1 84 ? 5.718 2.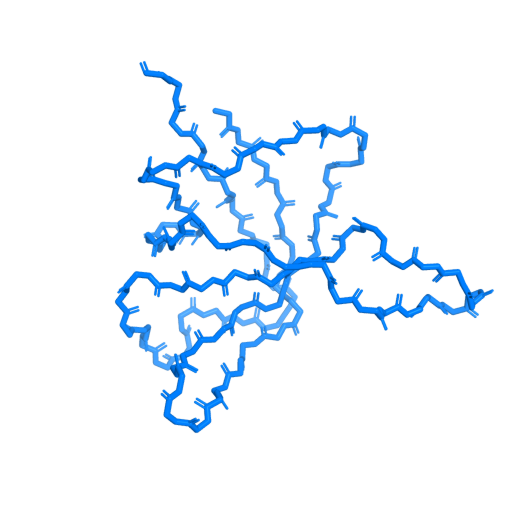448 7.759 1.00 97.38 84 VAL A N 1
ATOM 688 C CA . VAL A 1 84 ? 5.666 3.596 6.855 1.00 97.38 84 VAL A CA 1
ATOM 689 C C . VAL A 1 84 ? 4.287 4.234 6.898 1.00 97.38 84 VAL A C 1
ATOM 691 O O . VAL A 1 84 ? 3.292 3.568 7.174 1.00 97.38 84 VAL A O 1
ATOM 694 N N . GLU A 1 85 ? 4.233 5.518 6.582 1.00 96.88 85 GLU A N 1
ATOM 695 C CA . GLU A 1 85 ? 2.986 6.273 6.505 1.00 96.88 85 GLU A CA 1
ATOM 696 C C . GLU A 1 85 ? 2.472 6.297 5.065 1.00 96.88 85 GLU A C 1
ATOM 698 O O . GLU A 1 85 ? 3.228 6.540 4.122 1.00 96.88 85 GLU A O 1
ATOM 703 N N . LEU A 1 86 ? 1.178 6.055 4.890 1.00 95.62 86 LEU A N 1
ATOM 704 C CA . LEU A 1 86 ? 0.428 6.390 3.692 1.00 95.62 86 LEU A CA 1
ATOM 705 C C . LEU A 1 86 ? -0.163 7.786 3.882 1.00 95.62 86 LEU A C 1
ATOM 707 O O . LEU A 1 86 ? -1.078 7.984 4.683 1.00 95.62 86 LEU A O 1
ATOM 711 N N . ILE A 1 87 ? 0.338 8.741 3.110 1.00 95.06 87 ILE A N 1
ATOM 712 C CA . ILE A 1 87 ? -0.141 10.117 3.100 1.00 95.06 87 ILE A CA 1
ATOM 713 C C . ILE A 1 87 ? -1.159 10.262 1.971 1.00 95.06 87 ILE A C 1
ATOM 715 O O . ILE A 1 87 ? -0.849 10.106 0.788 1.00 95.06 87 ILE A O 1
ATOM 719 N N . LEU A 1 88 ? -2.395 10.578 2.350 1.00 91.81 88 LEU A N 1
ATOM 720 C CA . LEU A 1 88 ? -3.500 10.833 1.434 1.00 91.81 88 LEU A CA 1
ATOM 721 C C . LEU A 1 88 ? -3.781 12.338 1.370 1.00 91.81 88 LEU A C 1
ATOM 723 O O . LEU A 1 88 ? -4.053 12.943 2.419 1.00 91.81 88 LEU A O 1
ATOM 727 N N . PRO A 1 89 ? -3.778 12.954 0.174 1.00 85.69 89 PRO A N 1
ATOM 728 C CA . PRO A 1 89 ? -4.023 14.381 0.040 1.00 85.69 89 PRO A CA 1
ATOM 729 C C . PRO A 1 89 ? -5.438 14.753 0.499 1.00 85.69 89 PRO A C 1
ATOM 731 O O . PRO A 1 89 ? -6.444 14.115 0.161 1.00 85.69 89 PRO A O 1
ATOM 734 N N . ASN A 1 90 ? -5.516 15.823 1.288 1.00 72.88 90 ASN A N 1
ATOM 735 C CA . ASN A 1 90 ? -6.777 16.414 1.714 1.00 72.88 90 ASN A CA 1
ATOM 736 C C . ASN A 1 90 ? -7.305 17.300 0.579 1.00 72.88 90 ASN A C 1
ATOM 738 O O . ASN A 1 90 ? -7.027 18.485 0.610 1.00 72.88 90 ASN A O 1
ATOM 742 N N . LYS A 1 91 ? -8.019 16.700 -0.385 1.00 58.81 91 LYS A N 1
ATOM 743 C CA . LYS A 1 91 ? -8.759 17.357 -1.488 1.00 58.81 91 LYS A CA 1
ATOM 744 C C . LYS A 1 91 ? -8.085 18.576 -2.133 1.00 58.81 91 LYS A C 1
ATOM 746 O O . LYS A 1 91 ? -8.180 19.685 -1.571 1.00 58.81 91 LYS A O 1
#

pLDDT: mean 91.42, std 6.32, range [58.81, 98.0]